Protein AF-A0A3B8VWQ3-F1 (afdb_monomer_lite)

pLDDT: mean 86.53, std 13.12, range [49.66, 97.31]

Sequence (73 aa):
GVGNYTEEDVFECARAFTGWTINAKIPRQPYHRFSWSYAFRPEEHDFGQKTFLGHTGNFDGEDIIDIILQQPA

Foldseek 3Di:
DPDQFDPLQVVLLVLQAFQKDWDDDPDDDPDDDDDIDIDGGPVRHDQDWGAHSNDIHSHHNVNSVVVVVPDDD

Secondary structure (DSSP, 8-state):
-TTT--HHHHHHHHHHTTTEEEPPP----TT--PPP-EEE-GGGS--S-EEETTEEES--HHHHHHHHHTS--

Structure (mmCIF, N/CA/C/O backbone):
data_AF-A0A3B8VWQ3-F1
#
_entry.id   AF-A0A3B8VWQ3-F1
#
loop_
_atom_site.group_PDB
_atom_site.id
_atom_site.type_symbol
_atom_site.label_atom_id
_atom_site.label_alt_id
_atom_site.label_comp_id
_atom_site.label_asym_id
_atom_site.label_entity_id
_atom_site.label_seq_id
_atom_site.pdbx_PDB_ins_code
_atom_site.Cartn_x
_atom_site.Cartn_y
_atom_site.Cartn_z
_atom_site.occupancy
_atom_site.B_iso_or_equiv
_atom_site.auth_seq_id
_atom_site.auth_comp_id
_atom_site.auth_asym_id
_atom_site.auth_atom_id
_atom_site.pdbx_PDB_model_num
ATOM 1 N N . GLY A 1 1 ? -2.858 7.568 15.351 1.00 54.16 1 GLY A N 1
ATOM 2 C CA . GLY A 1 1 ? -2.860 8.973 14.884 1.00 54.16 1 GLY A CA 1
ATOM 3 C C . GLY A 1 1 ? -4.202 9.604 15.197 1.00 54.16 1 GLY A C 1
ATOM 4 O O . GLY A 1 1 ? -5.115 8.879 15.561 1.00 54.16 1 GLY A O 1
ATOM 5 N N . VAL A 1 2 ? -4.334 10.933 15.148 1.00 49.66 2 VAL A N 1
ATOM 6 C CA . VAL A 1 2 ? -5.538 11.614 15.665 1.00 49.66 2 VAL A CA 1
ATOM 7 C C . VAL A 1 2 ? -6.774 11.260 14.827 1.00 49.66 2 VAL A C 1
ATOM 9 O O . VAL A 1 2 ? -6.880 11.667 13.675 1.00 49.66 2 VAL A O 1
ATOM 12 N N . GLY A 1 3 ? -7.703 10.522 15.445 1.00 67.62 3 GLY A N 1
ATOM 13 C CA . GLY A 1 3 ? -9.104 10.396 15.039 1.00 67.62 3 GLY A CA 1
ATOM 14 C C . GLY A 1 3 ? -9.564 8.979 14.707 1.00 67.62 3 GLY A C 1
ATOM 15 O O . GLY A 1 3 ? -10.440 8.468 15.392 1.00 67.62 3 GLY A O 1
ATOM 16 N N . ASN A 1 4 ? -8.978 8.351 13.682 1.00 76.50 4 ASN A N 1
ATOM 17 C CA . ASN A 1 4 ? -9.620 7.216 12.991 1.00 76.50 4 ASN A CA 1
ATOM 18 C C . ASN A 1 4 ? -8.691 6.029 12.667 1.00 76.50 4 ASN A C 1
ATOM 20 O O . ASN A 1 4 ? -9.109 5.108 11.978 1.00 76.50 4 ASN A O 1
ATOM 24 N N . TYR A 1 5 ? -7.431 6.056 13.111 1.00 84.25 5 TYR A N 1
ATOM 25 C CA . TYR A 1 5 ? -6.453 5.003 12.814 1.00 84.25 5 TYR A CA 1
ATOM 26 C C . TYR A 1 5 ? -5.359 4.924 13.886 1.00 84.25 5 TYR A C 1
ATOM 28 O O . TYR A 1 5 ? -4.981 5.919 14.521 1.00 84.25 5 TYR A O 1
ATOM 36 N N . THR A 1 6 ? -4.826 3.730 14.085 1.00 90.31 6 THR A N 1
ATOM 37 C CA . THR A 1 6 ? -3.774 3.407 15.051 1.00 90.31 6 THR A CA 1
ATOM 38 C C . THR A 1 6 ? -2.379 3.550 14.430 1.00 90.31 6 THR A C 1
ATOM 40 O O . THR A 1 6 ? -2.231 3.827 13.244 1.00 90.31 6 THR A O 1
ATOM 43 N N . GLU A 1 7 ? -1.324 3.454 15.241 1.00 92.19 7 GLU A N 1
ATOM 44 C CA . GLU A 1 7 ? 0.047 3.356 14.711 1.00 92.19 7 GLU A CA 1
ATOM 45 C C . GLU A 1 7 ? 0.269 2.031 13.969 1.00 92.19 7 GLU A C 1
ATOM 47 O O . GLU A 1 7 ? 0.943 2.005 12.942 1.00 92.19 7 GLU A O 1
ATOM 52 N N . GLU A 1 8 ? -0.375 0.963 14.443 1.00 92.62 8 GLU A N 1
ATOM 53 C CA . GLU A 1 8 ? -0.390 -0.344 13.790 1.00 92.62 8 GLU A CA 1
ATOM 54 C C . GLU A 1 8 ? -0.983 -0.247 12.381 1.00 92.62 8 GLU A C 1
ATOM 56 O O . GLU A 1 8 ? -0.374 -0.731 11.435 1.00 92.62 8 GLU A O 1
ATOM 61 N N . ASP A 1 9 ? -2.073 0.504 12.198 1.00 93.31 9 ASP A N 1
ATOM 62 C CA . ASP A 1 9 ? -2.651 0.737 10.868 1.00 93.31 9 ASP A CA 1
ATOM 63 C C . ASP A 1 9 ? -1.672 1.442 9.916 1.00 93.31 9 ASP A C 1
ATOM 65 O O . ASP A 1 9 ? -1.627 1.136 8.727 1.00 93.31 9 ASP A O 1
ATOM 69 N N . VAL A 1 10 ? -0.852 2.378 10.412 1.00 93.56 10 VAL A N 1
ATOM 70 C CA . VAL A 1 10 ? 0.172 3.044 9.583 1.00 93.56 10 VAL A CA 1
ATOM 71 C C . VAL A 1 10 ? 1.268 2.060 9.186 1.00 93.56 10 VAL A C 1
ATOM 73 O O . VAL A 1 10 ? 1.708 2.054 8.036 1.00 93.56 10 VAL A O 1
ATOM 76 N N . PHE A 1 11 ? 1.706 1.231 10.131 1.00 95.19 11 PHE A N 1
ATOM 77 C CA . PHE A 1 11 ? 2.729 0.220 9.899 1.00 95.19 11 PHE A CA 1
ATOM 78 C C . PHE A 1 11 ? 2.260 -0.842 8.896 1.00 95.19 11 PHE A C 1
ATOM 80 O O . PHE A 1 11 ? 2.955 -1.120 7.918 1.00 95.19 11 PHE A O 1
ATOM 87 N N . GLU A 1 12 ? 1.060 -1.382 9.083 1.00 96.50 12 GLU A N 1
ATOM 88 C CA . GLU A 1 12 ? 0.480 -2.414 8.220 1.00 96.50 12 GLU A CA 1
ATOM 89 C C . GLU A 1 12 ? 0.127 -1.870 6.827 1.00 96.50 12 GLU A C 1
ATOM 91 O O . GLU A 1 12 ? 0.367 -2.540 5.820 1.00 96.50 12 GLU A O 1
ATOM 96 N N . CYS A 1 13 ? -0.313 -0.611 6.734 1.00 95.25 13 CYS A N 1
ATOM 97 C CA . CYS A 1 13 ? -0.444 0.098 5.461 1.00 95.25 13 CYS A CA 1
ATOM 98 C C . CYS A 1 13 ? 0.906 0.202 4.733 1.00 95.25 13 CYS A C 1
ATOM 100 O O . CYS A 1 13 ? 1.011 -0.151 3.559 1.00 95.25 13 CYS A O 1
ATOM 102 N N . ALA A 1 14 ? 1.976 0.606 5.426 1.00 96.00 14 ALA A N 1
ATOM 103 C CA . ALA A 1 14 ? 3.306 0.687 4.822 1.00 96.00 14 ALA A CA 1
ATOM 104 C C . ALA A 1 14 ? 3.802 -0.679 4.317 1.00 96.00 14 ALA A C 1
ATOM 106 O O . ALA A 1 14 ? 4.398 -0.753 3.241 1.00 96.00 14 ALA A O 1
ATOM 107 N N . ARG A 1 15 ? 3.513 -1.764 5.051 1.00 97.31 15 ARG A N 1
ATOM 108 C CA . ARG A 1 15 ? 3.810 -3.138 4.615 1.00 97.31 15 ARG A CA 1
ATOM 109 C C . ARG A 1 15 ? 3.063 -3.503 3.335 1.00 97.31 15 ARG A C 1
ATOM 111 O O . ARG A 1 15 ? 3.665 -4.082 2.438 1.00 97.31 15 ARG A O 1
ATOM 118 N N . ALA A 1 16 ? 1.792 -3.138 3.203 1.00 96.94 16 ALA A N 1
ATOM 119 C CA . ALA A 1 16 ? 1.007 -3.410 1.997 1.00 96.94 16 ALA A CA 1
ATOM 120 C C . ALA A 1 16 ? 1.517 -2.653 0.750 1.00 96.94 16 ALA A C 1
ATOM 122 O O . ALA A 1 16 ? 1.429 -3.159 -0.366 1.00 96.94 16 ALA A O 1
ATOM 123 N N . PHE A 1 17 ? 2.132 -1.480 0.929 1.00 95.75 17 PHE A N 1
ATOM 124 C CA . PHE A 1 17 ? 2.750 -0.721 -0.168 1.00 95.75 17 PHE A CA 1
ATOM 125 C C . PHE A 1 17 ? 4.166 -1.181 -0.547 1.00 95.75 17 PHE A C 1
ATOM 127 O O . PHE A 1 17 ? 4.746 -0.658 -1.501 1.00 95.75 17 PHE A O 1
ATOM 134 N N . THR A 1 18 ? 4.743 -2.168 0.141 1.00 96.19 18 THR A N 1
ATOM 135 C CA . THR A 1 18 ? 5.996 -2.788 -0.322 1.00 96.19 18 THR A CA 1
ATOM 136 C C . THR A 1 18 ? 5.802 -3.406 -1.715 1.00 96.19 18 THR A C 1
ATOM 138 O O . THR A 1 18 ? 4.694 -3.782 -2.093 1.00 96.19 18 THR A O 1
ATOM 141 N N . GLY A 1 19 ? 6.847 -3.434 -2.541 1.00 93.81 19 GLY A N 1
ATOM 142 C CA . GLY A 1 19 ? 6.757 -3.866 -3.942 1.00 93.81 19 GLY A CA 1
ATOM 143 C C . GLY A 1 19 ? 6.143 -2.850 -4.912 1.00 93.81 19 GLY A C 1
ATOM 144 O O . GLY A 1 19 ? 6.335 -2.985 -6.121 1.00 93.81 19 GLY A O 1
ATOM 145 N N . TRP A 1 20 ? 5.475 -1.794 -4.439 1.00 94.75 20 TRP A N 1
ATOM 146 C CA . TRP A 1 20 ? 5.028 -0.699 -5.303 1.00 94.75 20 TRP A CA 1
ATOM 147 C C . TRP A 1 20 ? 6.174 0.263 -5.599 1.00 94.75 20 TRP A C 1
ATOM 149 O O . TRP A 1 20 ? 6.791 0.837 -4.702 1.00 94.75 20 TRP A O 1
ATOM 159 N N . THR A 1 21 ? 6.459 0.469 -6.881 1.00 91.62 21 THR A N 1
ATOM 160 C CA . THR A 1 21 ? 7.543 1.344 -7.324 1.00 91.62 21 THR A CA 1
ATOM 161 C C . THR A 1 21 ? 7.166 2.130 -8.573 1.00 91.62 21 THR A C 1
ATOM 163 O O . THR A 1 21 ? 6.141 1.902 -9.216 1.00 91.62 21 THR A O 1
ATOM 166 N N . ILE A 1 22 ? 8.011 3.089 -8.929 1.00 88.38 22 ILE A N 1
ATOM 167 C CA . ILE A 1 22 ? 7.889 3.857 -10.164 1.00 88.38 22 ILE A CA 1
ATOM 168 C C . ILE A 1 22 ? 8.888 3.283 -11.162 1.00 88.38 22 ILE A C 1
ATOM 170 O O . ILE A 1 22 ? 10.065 3.099 -10.842 1.00 88.38 22 ILE A O 1
ATOM 174 N N . ASN A 1 23 ? 8.439 3.022 -12.388 1.00 84.44 23 ASN A N 1
ATOM 175 C CA . ASN A 1 23 ? 9.339 2.565 -13.438 1.00 84.44 23 ASN A CA 1
ATOM 176 C C . ASN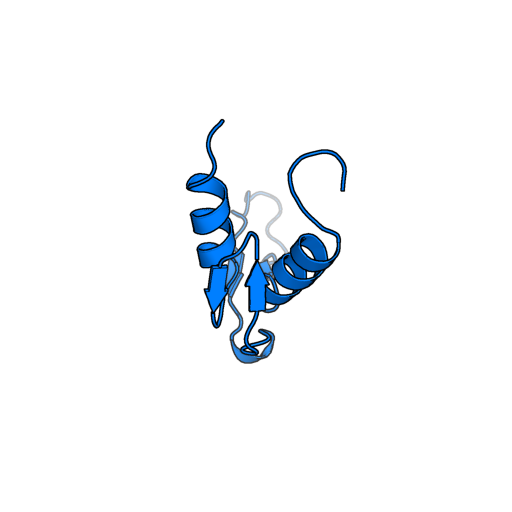 A 1 23 ? 10.434 3.597 -13.710 1.00 84.44 23 ASN A C 1
ATOM 178 O O . ASN A 1 23 ? 10.235 4.812 -13.602 1.00 84.44 23 ASN A O 1
ATOM 182 N N . ALA A 1 24 ? 11.603 3.096 -14.110 1.00 74.31 24 ALA A N 1
ATOM 183 C CA . ALA A 1 24 ? 12.729 3.946 -14.452 1.00 74.31 24 ALA A CA 1
ATOM 184 C C . ALA A 1 24 ? 12.312 4.968 -15.518 1.00 74.31 24 ALA A C 1
ATOM 186 O O . ALA A 1 24 ? 11.782 4.615 -16.575 1.00 74.31 24 ALA A O 1
ATOM 187 N N . LYS A 1 25 ? 12.587 6.250 -15.258 1.00 68.56 25 LYS A N 1
ATOM 188 C CA . LYS A 1 25 ? 12.479 7.271 -16.298 1.00 68.56 25 LYS A CA 1
ATOM 189 C C . LYS A 1 25 ? 13.459 6.916 -17.403 1.00 68.56 25 LYS A C 1
ATOM 191 O O . LYS A 1 25 ? 14.664 6.902 -17.163 1.00 68.56 25 LYS A O 1
ATOM 196 N N . ILE A 1 26 ? 12.952 6.678 -18.607 1.00 66.06 26 ILE A N 1
ATOM 197 C CA . ILE A 1 26 ? 13.794 6.546 -19.794 1.00 66.06 26 ILE A CA 1
ATOM 198 C C . ILE A 1 26 ? 14.569 7.869 -19.945 1.00 66.06 26 ILE A C 1
ATOM 200 O O . ILE A 1 26 ? 13.940 8.915 -20.138 1.00 66.06 26 ILE A O 1
ATOM 204 N N . PRO A 1 27 ? 15.911 7.891 -19.820 1.00 63.75 27 PRO A N 1
ATOM 205 C CA . PRO A 1 27 ? 16.652 9.128 -19.960 1.00 63.75 27 PRO A CA 1
ATOM 206 C C . PRO A 1 27 ? 16.887 9.449 -21.440 1.00 63.75 27 PRO A C 1
ATOM 208 O O . PRO A 1 27 ? 17.270 8.585 -22.224 1.00 63.75 27 PRO A O 1
ATOM 211 N N . ARG A 1 28 ? 16.810 10.753 -21.736 1.00 57.06 28 ARG A N 1
ATOM 212 C CA . ARG A 1 28 ? 17.454 11.463 -22.859 1.00 57.06 28 ARG A CA 1
ATOM 213 C C . ARG A 1 28 ? 16.752 11.426 -24.217 1.00 57.06 28 ARG A C 1
ATOM 215 O O . ARG A 1 28 ? 17.338 11.042 -25.221 1.00 57.06 28 ARG A O 1
ATOM 222 N N . GLN A 1 29 ? 15.580 12.054 -24.281 1.00 60.53 29 GLN A N 1
ATOM 223 C CA . GLN A 1 29 ? 15.297 12.953 -25.404 1.00 60.53 29 GLN A CA 1
ATOM 224 C C . GLN A 1 29 ? 14.819 14.310 -24.863 1.00 60.53 29 GLN A C 1
ATOM 226 O O . GLN A 1 29 ? 13.897 14.329 -24.049 1.00 60.53 29 GLN A O 1
ATOM 231 N N . PRO A 1 30 ? 15.436 15.436 -25.267 1.00 63.25 30 PRO A N 1
ATOM 232 C CA . PRO A 1 30 ? 15.268 16.739 -24.609 1.00 63.25 30 PRO A CA 1
ATOM 233 C C . PRO A 1 30 ? 13.853 17.342 -24.653 1.00 63.25 30 PRO A C 1
ATOM 235 O O . PRO A 1 30 ? 13.621 18.355 -24.001 1.00 63.25 30 PRO A O 1
ATOM 238 N N . TYR A 1 31 ? 12.904 16.737 -25.377 1.00 60.62 31 TYR A N 1
ATOM 239 C CA . TYR A 1 31 ? 11.610 17.361 -25.681 1.00 60.62 31 TYR A CA 1
ATOM 240 C C . TYR A 1 31 ? 10.369 16.489 -25.437 1.00 60.62 31 TYR A C 1
ATOM 242 O O . TYR A 1 31 ? 9.267 16.922 -25.762 1.00 60.62 31 TYR A O 1
ATOM 250 N N . HIS A 1 32 ? 10.493 15.298 -24.840 1.00 60.25 32 HIS A N 1
ATOM 251 C CA . HIS A 1 32 ? 9.327 14.450 -24.559 1.00 60.25 32 HIS A CA 1
ATOM 252 C C . HIS A 1 32 ? 8.934 14.490 -23.079 1.00 60.25 32 HIS A C 1
ATOM 254 O O . HIS A 1 32 ? 9.733 14.188 -22.192 1.00 60.25 32 HIS A O 1
ATOM 260 N N . ARG A 1 33 ? 7.670 14.847 -22.809 1.00 65.88 33 ARG A N 1
ATOM 261 C CA . ARG A 1 33 ? 7.034 14.593 -21.512 1.00 65.88 33 ARG A CA 1
ATOM 262 C C . ARG A 1 33 ? 6.829 13.085 -21.401 1.00 65.88 33 ARG A C 1
ATOM 264 O O . ARG A 1 33 ? 5.977 12.534 -22.086 1.00 65.88 33 ARG A O 1
ATOM 271 N N . PHE A 1 34 ? 7.624 12.423 -20.572 1.00 67.50 34 PHE A N 1
ATOM 272 C CA . PHE A 1 34 ? 7.402 11.015 -20.262 1.00 67.50 34 PHE A CA 1
ATOM 273 C C . PHE A 1 34 ? 6.307 10.900 -19.204 1.00 67.50 34 PHE A C 1
ATOM 275 O O . PHE A 1 34 ? 6.394 11.540 -18.153 1.00 67.50 34 PHE A O 1
ATOM 282 N N . SER A 1 35 ? 5.285 10.095 -19.488 1.00 75.38 35 SER A N 1
ATOM 283 C CA . SER A 1 35 ? 4.285 9.720 -18.493 1.00 75.38 35 SER A CA 1
ATOM 284 C C . SER A 1 35 ? 4.951 8.909 -17.389 1.00 75.38 35 SER A C 1
ATOM 286 O O . SER A 1 35 ? 5.743 8.003 -17.655 1.00 75.38 35 SER A O 1
ATOM 288 N N . TRP A 1 36 ? 4.628 9.237 -16.144 1.00 78.69 36 TRP A N 1
ATOM 289 C CA . TRP A 1 36 ? 4.968 8.380 -15.021 1.00 78.69 36 TRP A CA 1
ATOM 290 C C . TRP A 1 36 ? 4.189 7.073 -15.155 1.00 78.69 36 TRP A C 1
ATOM 292 O O . TRP A 1 36 ? 2.991 7.097 -15.426 1.00 78.69 36 TRP A O 1
ATOM 302 N N . SER A 1 37 ? 4.873 5.946 -14.985 1.00 84.56 37 SER A N 1
ATOM 303 C CA . SER A 1 37 ? 4.226 4.645 -14.842 1.00 84.56 37 SER A CA 1
ATOM 304 C C . SER A 1 37 ? 4.673 4.026 -13.530 1.00 84.56 37 SER A C 1
ATOM 306 O O . SER A 1 37 ? 5.848 4.106 -13.163 1.00 84.56 37 SER A O 1
ATOM 308 N N . TYR A 1 38 ? 3.717 3.454 -12.816 1.00 88.75 38 TYR A N 1
ATOM 309 C CA . TYR A 1 38 ? 3.977 2.644 -11.641 1.00 88.75 38 TYR A CA 1
ATOM 310 C C . TYR A 1 38 ? 4.144 1.181 -12.062 1.00 88.75 38 TYR A C 1
ATOM 312 O O . TYR A 1 38 ? 3.723 0.781 -13.152 1.00 88.75 38 TYR A O 1
ATOM 320 N N . ALA A 1 39 ? 4.791 0.398 -11.213 1.00 91.06 39 ALA A N 1
ATOM 321 C CA . ALA A 1 39 ? 4.906 -1.041 -11.354 1.00 91.06 39 ALA A CA 1
ATOM 322 C C . ALA A 1 39 ? 4.844 -1.690 -9.975 1.00 91.06 39 ALA A C 1
ATOM 324 O O . ALA A 1 39 ? 5.388 -1.156 -9.008 1.00 91.06 39 ALA A O 1
ATOM 325 N N . PHE A 1 40 ? 4.213 -2.857 -9.920 1.00 93.88 40 PHE A N 1
ATOM 326 C CA . PHE A 1 40 ? 4.244 -3.732 -8.761 1.00 93.88 40 PHE A CA 1
ATOM 327 C C . PHE A 1 40 ? 5.282 -4.834 -8.991 1.00 93.88 40 PHE A C 1
ATOM 329 O O . PHE A 1 40 ? 5.270 -5.491 -10.036 1.00 93.88 40 PHE A O 1
ATOM 336 N N . ARG A 1 41 ? 6.193 -5.008 -8.034 1.00 94.31 41 ARG A N 1
ATOM 337 C CA . ARG A 1 41 ? 7.228 -6.045 -8.004 1.00 94.31 41 ARG A CA 1
ATOM 338 C C . ARG A 1 41 ? 6.901 -7.040 -6.893 1.00 94.31 41 ARG A C 1
ATOM 340 O O . ARG A 1 41 ? 7.187 -6.743 -5.732 1.00 94.31 41 ARG A O 1
ATOM 347 N N . PRO A 1 42 ? 6.321 -8.207 -7.226 1.00 93.62 42 PRO A N 1
ATOM 348 C CA . PRO A 1 42 ? 5.971 -9.230 -6.246 1.00 93.62 42 PRO A CA 1
ATOM 349 C C . PRO A 1 42 ? 7.144 -9.611 -5.336 1.00 93.62 42 PRO A C 1
ATOM 351 O O . PRO A 1 42 ? 6.977 -9.761 -4.136 1.00 93.62 42 PRO A O 1
ATOM 354 N N . GLU A 1 43 ? 8.353 -9.714 -5.878 1.00 95.19 43 GLU A N 1
ATOM 355 C CA . GLU A 1 43 ? 9.559 -10.088 -5.134 1.00 95.19 43 GLU A CA 1
ATOM 356 C C . GLU A 1 43 ? 9.991 -9.079 -4.054 1.00 95.19 43 GLU A C 1
ATOM 358 O O . GLU A 1 43 ? 10.731 -9.442 -3.142 1.00 95.19 43 GLU A O 1
ATOM 363 N N . GLU A 1 44 ? 9.539 -7.827 -4.147 1.00 93.69 44 GLU A N 1
ATOM 364 C CA . GLU A 1 44 ? 9.798 -6.761 -3.172 1.00 93.69 44 GLU A CA 1
ATOM 365 C C . GLU A 1 44 ? 8.597 -6.537 -2.233 1.00 93.69 44 GLU A C 1
ATOM 367 O O . GLU A 1 44 ? 8.655 -5.664 -1.364 1.00 93.69 44 GLU A O 1
ATOM 372 N N . HIS A 1 45 ? 7.512 -7.299 -2.405 1.00 96.81 45 HIS A N 1
ATOM 373 C CA . HIS A 1 45 ? 6.305 -7.197 -1.596 1.00 96.81 45 HIS A CA 1
ATOM 374 C C . HIS A 1 45 ? 6.327 -8.170 -0.412 1.00 96.81 45 HIS A C 1
ATOM 376 O O . HIS A 1 45 ? 6.668 -9.349 -0.525 1.00 96.81 45 HIS A O 1
ATOM 382 N N . ASP A 1 46 ? 5.906 -7.675 0.743 1.00 96.31 46 ASP A N 1
ATOM 383 C CA . ASP A 1 46 ? 5.666 -8.474 1.931 1.00 96.31 46 ASP A CA 1
ATOM 384 C C . ASP A 1 46 ? 4.314 -9.184 1.816 1.00 96.31 46 ASP A C 1
ATOM 386 O O . ASP A 1 46 ? 3.289 -8.598 2.130 1.00 96.31 46 ASP A O 1
ATOM 390 N N . PHE A 1 47 ? 4.295 -10.460 1.424 1.00 95.69 47 PHE A N 1
ATOM 391 C CA . PHE A 1 47 ? 3.070 -11.281 1.385 1.00 95.69 47 PHE A CA 1
ATOM 392 C C . PHE A 1 47 ? 2.631 -11.830 2.756 1.00 95.69 47 PHE A C 1
ATOM 394 O O . PHE A 1 47 ? 1.826 -12.764 2.844 1.00 95.69 47 PHE A O 1
ATOM 401 N N . GLY A 1 48 ? 3.195 -11.312 3.845 1.00 96.12 48 GLY A N 1
ATOM 402 C CA . GLY A 1 48 ? 2.736 -11.614 5.188 1.00 96.12 48 GLY A CA 1
ATOM 403 C C . GLY A 1 48 ? 1.298 -11.146 5.402 1.00 96.12 48 GLY A C 1
ATOM 404 O O . GLY A 1 48 ? 0.815 -10.210 4.762 1.00 96.12 48 GLY A O 1
ATOM 405 N N . GLN A 1 49 ? 0.616 -11.796 6.344 1.00 97.06 49 GLN A N 1
ATOM 406 C CA . GLN A 1 49 ? -0.694 -11.355 6.806 1.00 97.06 49 GLN A CA 1
ATOM 407 C C . GLN A 1 49 ? -0.574 -9.979 7.477 1.00 97.06 49 GLN A C 1
ATOM 409 O O . GLN A 1 49 ? 0.379 -9.724 8.224 1.00 97.06 49 GLN A O 1
ATOM 414 N N . LYS A 1 50 ? -1.545 -9.114 7.190 1.00 96.69 50 LYS A N 1
ATOM 415 C CA . LYS A 1 50 ? -1.618 -7.724 7.638 1.00 96.69 50 LYS A CA 1
ATOM 416 C C . LYS A 1 50 ? -2.991 -7.444 8.217 1.00 96.69 50 LYS A C 1
ATOM 418 O O . LYS A 1 50 ? -3.976 -8.032 7.763 1.00 96.69 50 LYS A O 1
ATOM 423 N N . THR A 1 51 ? -3.054 -6.544 9.191 1.00 96.69 51 THR A N 1
ATOM 424 C CA . THR A 1 51 ? -4.313 -6.060 9.767 1.00 96.69 51 THR A CA 1
ATOM 425 C C . THR A 1 51 ? -4.395 -4.553 9.594 1.00 96.69 51 THR A C 1
ATOM 427 O O . THR A 1 51 ? -3.532 -3.833 10.074 1.00 96.69 51 THR A O 1
ATOM 430 N N . PHE A 1 52 ? -5.426 -4.068 8.910 1.00 95.44 52 PHE A N 1
ATOM 431 C CA . PHE A 1 52 ? -5.609 -2.649 8.629 1.00 95.44 52 PHE A CA 1
ATOM 432 C C . PHE A 1 52 ? -7.077 -2.260 8.801 1.00 95.44 52 PHE A C 1
ATOM 434 O O . PHE A 1 52 ? -7.961 -2.864 8.192 1.00 95.44 52 PHE A O 1
ATOM 441 N N . LEU A 1 53 ? -7.344 -1.275 9.661 1.00 93.31 53 LEU A N 1
ATOM 442 C CA . LEU A 1 53 ? -8.679 -0.754 9.985 1.00 93.31 53 LEU A CA 1
ATOM 443 C C . LEU A 1 53 ? -9.704 -1.852 10.334 1.00 93.31 53 LEU A C 1
ATOM 445 O O . LEU A 1 53 ? -10.881 -1.758 9.996 1.00 93.31 53 LEU A O 1
ATOM 449 N N . GLY A 1 54 ? -9.253 -2.910 11.016 1.00 92.06 54 GLY A N 1
ATOM 450 C CA . GLY A 1 54 ? -10.086 -4.046 11.430 1.00 92.06 54 GLY A CA 1
ATOM 451 C C . GLY A 1 54 ? -10.268 -5.146 10.379 1.00 92.06 54 GLY A C 1
ATOM 452 O O . GLY A 1 54 ? -10.882 -6.169 10.679 1.00 92.06 54 GLY A O 1
ATOM 453 N N . HIS A 1 55 ? -9.711 -4.982 9.179 1.00 93.50 55 HIS A N 1
ATOM 454 C CA . HIS A 1 55 ? -9.638 -6.032 8.167 1.00 93.50 55 HIS A CA 1
ATOM 455 C C . HIS A 1 55 ? -8.315 -6.780 8.305 1.00 93.50 55 HIS A C 1
ATOM 457 O O . HIS A 1 55 ? -7.284 -6.156 8.530 1.00 93.50 55 HIS A O 1
ATOM 463 N N . THR A 1 56 ? -8.322 -8.102 8.134 1.00 96.50 56 THR A N 1
ATOM 464 C CA . THR A 1 56 ? -7.102 -8.918 8.166 1.00 96.50 56 THR A CA 1
ATOM 465 C C . THR A 1 56 ? -7.010 -9.777 6.913 1.00 96.50 56 THR A C 1
ATOM 467 O O . THR A 1 56 ? -7.958 -10.481 6.567 1.00 96.50 56 THR A O 1
ATOM 470 N N . GLY A 1 57 ? -5.858 -9.755 6.252 1.00 95.81 57 GLY A N 1
ATOM 471 C CA . GLY A 1 57 ? -5.647 -10.445 4.985 1.00 95.81 57 GLY A CA 1
ATOM 472 C C . GLY A 1 57 ? -4.216 -10.304 4.483 1.00 95.81 57 GLY A C 1
ATOM 473 O O . GLY A 1 57 ? -3.373 -9.682 5.125 1.00 95.81 57 GLY A O 1
ATOM 474 N N . ASN A 1 58 ? -3.921 -10.918 3.342 1.00 96.38 58 ASN A N 1
ATOM 475 C CA . ASN A 1 58 ? -2.665 -10.680 2.639 1.00 96.38 58 ASN A CA 1
ATOM 476 C C . ASN A 1 58 ? -2.854 -9.498 1.684 1.00 96.38 58 ASN A C 1
ATOM 478 O O . ASN A 1 58 ? -3.125 -9.713 0.509 1.00 96.38 58 ASN A O 1
ATOM 482 N N . PHE A 1 59 ? -2.801 -8.284 2.234 1.00 96.69 59 PHE A N 1
ATOM 483 C CA . PHE A 1 59 ? -3.139 -7.068 1.496 1.00 96.69 59 PHE A CA 1
ATOM 484 C C . PHE A 1 59 ? -1.975 -6.514 0.685 1.00 96.69 59 PHE A C 1
ATOM 486 O O . PHE A 1 59 ? -0.844 -6.469 1.187 1.00 96.69 59 PHE A O 1
ATOM 493 N N . ASP A 1 60 ? -2.289 -6.002 -0.499 1.00 95.19 60 ASP A N 1
ATOM 494 C CA . ASP A 1 60 ? -1.436 -5.107 -1.272 1.00 95.19 60 ASP A CA 1
ATOM 495 C C . ASP A 1 60 ? -1.923 -3.643 -1.229 1.00 95.19 60 ASP A C 1
ATOM 497 O O . ASP A 1 60 ? -2.835 -3.275 -0.487 1.00 95.19 60 ASP A O 1
ATOM 501 N N . GLY A 1 61 ? -1.249 -2.767 -1.976 1.00 93.12 61 GLY A N 1
ATOM 502 C CA . GLY A 1 61 ? -1.574 -1.343 -2.020 1.00 93.12 61 GLY A CA 1
ATOM 503 C C . GLY A 1 61 ? -2.964 -1.029 -2.586 1.00 93.12 61 GLY A C 1
ATOM 504 O O . GLY A 1 61 ? -3.552 -0.031 -2.171 1.00 93.12 61 GLY A O 1
ATOM 505 N N . GLU A 1 62 ? -3.500 -1.849 -3.494 1.00 94.75 62 GLU A N 1
ATOM 506 C CA . GLU A 1 62 ? -4.857 -1.667 -4.029 1.00 94.75 62 GLU A CA 1
ATOM 507 C C . GLU A 1 62 ? -5.896 -2.043 -2.967 1.00 94.75 62 GLU A C 1
ATOM 509 O O . GLU A 1 62 ? -6.810 -1.256 -2.711 1.00 94.75 62 GLU A O 1
ATOM 514 N N . ASP A 1 63 ? -5.685 -3.151 -2.249 1.00 95.81 63 ASP A N 1
ATOM 515 C CA . ASP A 1 63 ? -6.567 -3.571 -1.151 1.00 95.81 63 ASP A CA 1
ATOM 516 C C . ASP A 1 63 ? -6.690 -2.493 -0.061 1.00 95.81 63 ASP A C 1
ATOM 518 O O . ASP A 1 63 ? -7.779 -2.219 0.450 1.00 95.81 63 ASP A O 1
ATOM 522 N N . ILE A 1 64 ? -5.576 -1.844 0.301 1.00 95.38 64 ILE A N 1
ATOM 523 C CA . ILE A 1 64 ? -5.588 -0.752 1.285 1.00 95.38 64 ILE A CA 1
ATOM 524 C C . ILE A 1 64 ? -6.426 0.430 0.792 1.00 95.38 64 ILE A C 1
ATOM 526 O O . ILE A 1 64 ? -7.179 1.011 1.578 1.00 95.38 64 ILE A O 1
ATOM 530 N N . ILE A 1 65 ? -6.313 0.795 -0.489 1.00 94.31 65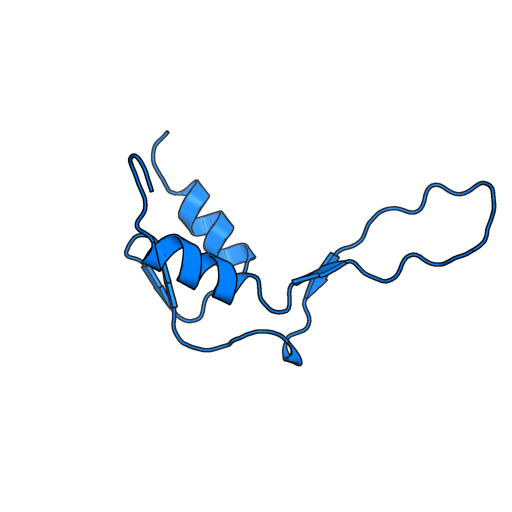 ILE A N 1
ATOM 531 C CA . ILE A 1 65 ? -7.110 1.878 -1.080 1.00 94.31 65 ILE A CA 1
ATOM 532 C C . ILE A 1 65 ? -8.596 1.526 -0.996 1.00 94.31 65 ILE A C 1
ATOM 534 O O . ILE A 1 65 ? -9.392 2.357 -0.552 1.00 94.31 65 ILE A O 1
ATOM 538 N N . ASP A 1 66 ? -8.962 0.295 -1.338 1.00 95.94 66 ASP A N 1
ATOM 539 C CA . ASP A 1 66 ? -10.345 -0.172 -1.278 1.00 95.94 66 ASP A CA 1
ATOM 540 C C . ASP A 1 66 ? -10.904 -0.159 0.151 1.00 95.94 66 ASP A C 1
ATOM 542 O O . ASP A 1 66 ? -12.038 0.280 0.361 1.00 95.94 66 ASP A O 1
ATOM 546 N N . ILE A 1 67 ? -10.118 -0.568 1.153 1.00 94.25 67 ILE A N 1
ATOM 547 C CA . ILE A 1 67 ? -10.521 -0.507 2.570 1.00 94.25 67 ILE A CA 1
ATOM 548 C C . ILE A 1 67 ? -10.736 0.948 3.017 1.00 94.25 67 ILE A C 1
ATOM 550 O O . ILE A 1 67 ? -11.694 1.240 3.736 1.00 94.25 67 ILE A O 1
ATOM 554 N N . ILE A 1 68 ? -9.885 1.882 2.580 1.00 93.12 68 ILE A N 1
ATOM 555 C CA . ILE A 1 68 ? -10.048 3.312 2.888 1.00 93.12 68 ILE A CA 1
ATOM 556 C C . ILE A 1 68 ? -11.326 3.862 2.244 1.00 93.12 68 ILE A C 1
ATOM 558 O O . ILE A 1 68 ? -12.064 4.597 2.897 1.00 93.12 68 ILE A O 1
ATOM 562 N N . LEU A 1 69 ? -11.615 3.500 0.991 1.00 93.88 69 LEU A N 1
ATOM 563 C CA . LEU A 1 69 ? -12.804 3.965 0.265 1.00 93.88 69 LEU A CA 1
ATOM 564 C C . LEU A 1 69 ? -14.124 3.456 0.864 1.00 93.88 69 LEU A C 1
ATOM 566 O O . LEU A 1 69 ? -15.174 4.049 0.616 1.00 93.88 69 LEU A O 1
ATOM 570 N N . GLN A 1 70 ? -14.086 2.382 1.652 1.00 91.69 70 GLN A N 1
ATOM 571 C CA . GLN A 1 70 ? -15.247 1.866 2.383 1.00 91.69 70 GLN A CA 1
ATOM 572 C C . GLN A 1 70 ? -15.555 2.655 3.663 1.00 91.69 70 GLN A C 1
ATOM 574 O O . GLN A 1 70 ? -16.640 2.493 4.228 1.00 91.69 70 GLN A O 1
ATOM 579 N N . GLN A 1 71 ? -14.634 3.500 4.136 1.00 85.50 71 GLN A N 1
ATOM 580 C CA . GLN A 1 71 ? -14.857 4.291 5.341 1.00 85.50 71 GLN A CA 1
ATOM 581 C C . GLN A 1 71 ? -15.906 5.388 5.090 1.00 85.50 71 GLN A C 1
ATOM 583 O O . GLN A 1 71 ? -15.893 6.038 4.041 1.00 85.50 71 GLN A O 1
ATOM 588 N N . PRO A 1 72 ? -16.820 5.626 6.047 1.00 80.69 72 PRO A N 1
ATOM 589 C CA . PRO A 1 72 ? -17.735 6.757 5.976 1.00 80.69 72 PRO A CA 1
ATOM 590 C C . PRO A 1 72 ? -16.961 8.088 6.000 1.00 80.69 72 PRO A C 1
ATOM 592 O O . PRO A 1 72 ? -15.930 8.200 6.663 1.00 80.69 72 PRO A O 1
ATOM 595 N N . ALA A 1 73 ? -17.477 9.080 5.263 1.00 65.00 73 ALA A N 1
ATOM 596 C CA . ALA A 1 73 ? -16.907 10.427 5.153 1.00 65.00 73 ALA A CA 1
ATOM 597 C C . ALA A 1 73 ? -17.070 11.271 6.427 1.00 65.00 73 ALA A C 1
ATOM 599 O O . ALA A 1 73 ? -18.115 11.127 7.105 1.00 65.00 73 ALA A O 1
#

Radius of gyration: 15.94 Å; chains: 1; bounding box: 35×29×41 Å

=== Feature glossary ===
The record interleaves many kinds of information about one protein. Here is each kind framed as the question it answers.

Q: What does the local fold look like, residue by residue?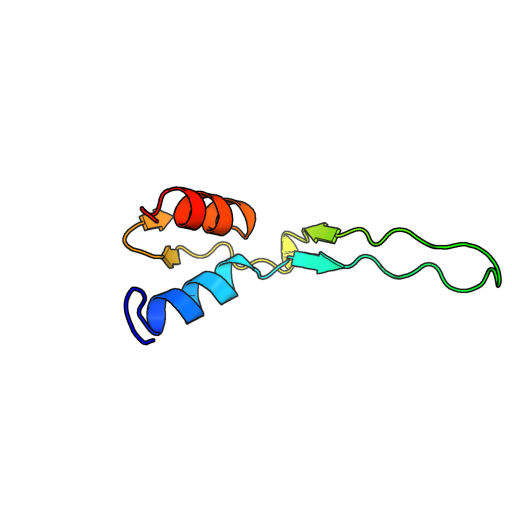
A: The Foldseek 3Di string encodes local tertiary geometry as a 20-letter alphabet — one character per residue — derived from the relative positions of nearby Cα atoms. Unlike the amino-acid sequence, 3Di is a direct function of the 3D structure, so two proteins with the same fold have similar 3Di strings even at low sequence identity.

Q: Which residues are in helices, strands, or loops?
A: The SS8 string is DSSP's per-residue secondary-structure call. α-helix (H) means an i→i+4 H-bond ladder; β-strand (E) means the residue participates in a β-sheet; 3₁₀ (G) and π (I) are tighter and wider helices; T/S are turns/bends; '-' is loop.

Q: How big and how compact is the whole molecule?
A: Radius of gyration (Rg) is the root-mean-square distance of Cα atoms from their centroid — a single number for overall size and compactness. A globular domain of N residues has Rg ≈ 2.2·N^0.38 Å; an extended or disordered chain has a much larger Rg. The Cα contact count is the number of residue pairs whose Cα ato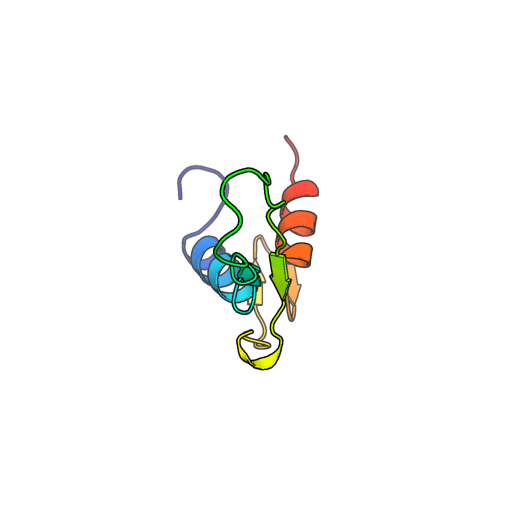ms are within 8 Å and are more than four positions apart in sequence — a standard proxy for tertiary packing density. The bounding box is the smallest axis-aligned box enclosing all Cα atoms.

Q: Where is each backbone atom in 3D?
A: Structure coordinates are given as an mmCIF _atom_site loop: one row per atom with element, residue name, chain id, sequence number, and x/y/z position in Å. Only the four main-chain atoms per residue are included here; side chains are omitted to keep the record compact.

Q: What is the amino-acid chain?
A: Primary structure: the covalent order of the twenty standard amino acids along the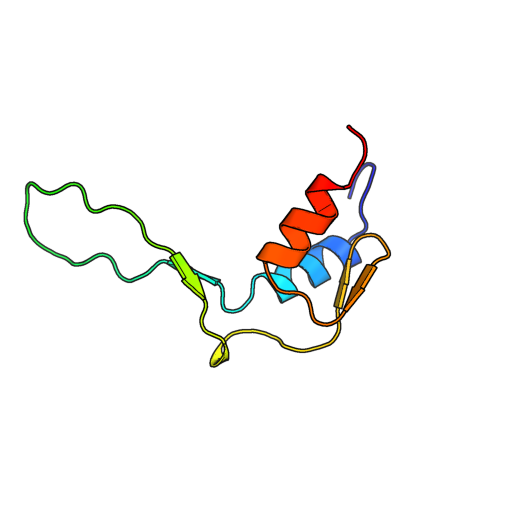 backbone. Two proteins with the same sequence will (almost always) fold to the same structure; two with 30% identity often share a fold but not the details.

Q: What if only a Cα trace is available?
A: Three-state secondary structure (P-SEA) collapses the eight DSSP classes into helix (a), strand (b), and coil (c). P-SEA assigns these from Cα geometry alone — distances and angles — without requiring backbone oxygens, so it works on a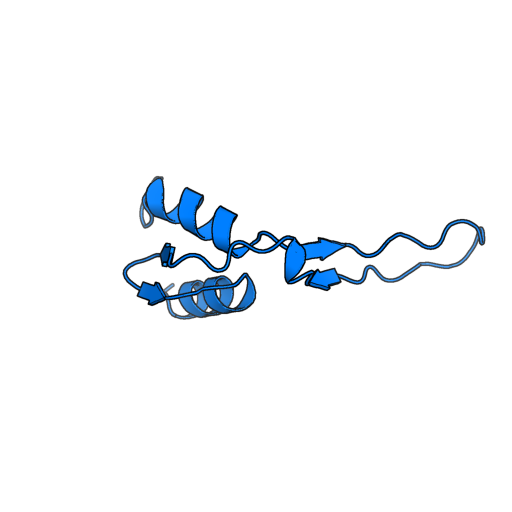ny Cα trace.

Q: What family and function is it annotated with?
A: Database cross-references. InterPro integrates a dozen domain/family signature databases into unified entries with residue-range hits. GO terms attach function/process/location labels with evidence codes. CATH codes position the fold in a four-level structural taxonomy. Organism is the NCBI-taxonomy species name.

Q: How confident is the AlphaFold model at each residue?
A: pLDDT is the predicted lDDT-Cα score: AlphaFold's confidence that the local environment of each residue (all inter-atomic distances within 15 Å) is correctly placed. It is a per-residue number between 0 and 100, with higher meaning more reliable.

Q: How mobile is each atom in the crystal?
A: B-factor (Debye–Waller factor) reflects atomic displacement in the crystal lattice. It is an experimental observable (units Å²), not a prediction; low values mean the atom is pinned down, high values mean it moves or is heterogeneous across the crystal.

Q: Which residues are buried vs exposed?
A: SASA measures how much of the protein is reachable by solvent. It is computed by rolling a water-sized probe over the atomic surface and summing the exposed area (Å²). Per-residue SASA distinguishes core (buried, low SASA) from surface (exposed, high SASA) residues; total SASA is a whole-molecule size measure.

Q: What do the diagnostic plots show?
A: Plot images: a contact map (which residues are close in 3D, as an N×N binary image), a Ramachandran scatter (backbone torsion angles, revealing secondary-structure composition at a glance), and — for AlphaFold structures — a PAE heatmap (pairwise prediction confidence).

Q: What known structures does this most resemble?
A: The Foldseek neighbor list gives the closest experimentally determined structures in the PDB, ranked by structural alignment. TM-score near 1 means near-identical fold; near 0.3 means only rough topology match. This is how one finds what a novel AlphaFold prediction most resembles in the solved-structure universe.

Q: Are the domains correctly placed relative to each other?
A: Predicted aligned error is AlphaFold's pairwise confidence. Unlike pLDDT (per-residue), PAE is per-residue-pair and captures whether two parts of the structure are correctly placed relative to each other. Units are ångströms of expected positional error.

Q: What do the rendered images show?
A: Structure images are PyMOL renders from six orthogonal camera directions. Cartoon representation draws helices as coils and strands as arrows; sticks shows the backbone as bonds; surface shows the solvent-excluded envelope. Rainbow coloring maps sequence position to hue (blue→red, N→C); chain coloring assigns a distinct color per polypeptide.

Q: What are the backbone torsion angles?
A: φ (phi) and ψ (psi) are the two rotatable backbone dihedrals per residue: φ is the C(i-1)–N–Cα–C torsion, ψ is the N–Cα–C–N(i+1) torsion, both in degrees on (−180°, 180°]. α-helical residues cluster near (−60°, −45°); β-strand residues near (−120°, +130°). A Ramachandran plot is simply a scatter of (φ, ψ) for every residue.